Protein AF-A0A2A3M324-F1 (afdb_monomer_lite)

Secondary structure (DSSP, 8-state):
--HHHHHIIIIIIHHHHHHHHHHHHHHHHHHHHH-SS----GGGTS-TTHHHHHHHHHHHHHHHHTTT-GGGTTHHHHHHHHHHHHHHHHHHHHHHHHH-TT----HHHHHHHHHHHHHHHHHHHHHHHHHHHSTT---

Foldseek 3Di:
DDPLVCCCVCVQVVVLVVQLVVVLVVVVVVQVVPDPDDDDDVVVSCQLLSNLQSLLVLLQVLLVLCPPPVVLPCLNVVSNVLSVVSVVLVVVVVVVCVVPVPDHDDPVSSVVSVVSSVSSSVSSSVSVCCQCPPVPDDD

Sequence (139 aa):
MDASFKWLIWEGVLPLVGTALLYWALLGCFRIAQSASFTFKWGEAIDSLGWLYGAAVLAIQAGVKGWGNETMGPIPWFCWLIALACSLLLIAAMCSKAADPTWQPGWPMKLVATLFTGLVLFAGFETQNVICCSPGGSS

pLDDT: mean 70.06, std 13.45, range [38.88, 88.88]

Organism: Pseudomonas plecoglossicida (NCBI:txid70775)

Radius of gyration: 17.5 Å; chains: 1; bounding box: 46×27×53 Å

Structure (mmCIF, N/CA/C/O backbone):
data_AF-A0A2A3M324-F1
#
_entry.id   AF-A0A2A3M324-F1
#
loop_
_atom_site.group_PDB
_atom_site.id
_atom_site.type_symbol
_atom_site.label_atom_id
_atom_site.label_alt_id
_atom_site.label_comp_id
_atom_site.label_asym_id
_atom_site.label_entity_id
_atom_site.label_seq_id
_atom_site.pdbx_PDB_ins_code
_atom_site.Cartn_x
_atom_site.Cartn_y
_atom_site.Cartn_z
_atom_site.occupancy
_atom_site.B_iso_or_equiv
_atom_site.auth_seq_id
_atom_site.auth_comp_id
_atom_site.auth_asym_id
_atom_site.auth_atom_id
_atom_site.pdbx_PDB_model_num
ATOM 1 N N . MET A 1 1 ? 23.603 -2.188 -0.681 1.00 50.59 1 MET A N 1
ATOM 2 C CA . MET A 1 1 ? 22.164 -2.515 -0.597 1.00 50.59 1 MET A CA 1
ATOM 3 C C . MET A 1 1 ? 21.573 -2.102 -1.927 1.00 50.59 1 MET A C 1
ATOM 5 O O . MET A 1 1 ? 21.866 -0.985 -2.336 1.00 50.59 1 MET A O 1
ATOM 9 N N . ASP A 1 2 ? 20.867 -2.996 -2.615 1.00 64.88 2 ASP A N 1
ATOM 10 C CA . ASP A 1 2 ? 20.296 -2.704 -3.935 1.00 64.88 2 ASP A CA 1
ATOM 11 C C . ASP A 1 2 ? 19.363 -1.480 -3.863 1.00 64.88 2 ASP A C 1
ATOM 13 O O . ASP A 1 2 ? 18.695 -1.285 -2.840 1.00 64.88 2 ASP A O 1
ATOM 17 N N . ALA A 1 3 ? 19.338 -0.633 -4.894 1.00 59.88 3 ALA A N 1
ATOM 18 C CA . ALA A 1 3 ? 18.606 0.639 -4.866 1.00 59.88 3 ALA A CA 1
ATOM 19 C C . ALA A 1 3 ? 17.104 0.410 -4.624 1.00 59.88 3 ALA A C 1
ATOM 21 O O . ALA A 1 3 ? 16.492 1.079 -3.787 1.00 59.88 3 ALA A O 1
ATOM 22 N N . SER A 1 4 ? 16.557 -0.638 -5.242 1.00 54.81 4 SER A N 1
ATOM 23 C CA . SER A 1 4 ? 15.179 -1.099 -5.056 1.00 54.81 4 SER A CA 1
ATOM 24 C C . SER A 1 4 ? 14.902 -1.575 -3.626 1.00 54.81 4 SER A C 1
ATOM 26 O O . SER A 1 4 ? 13.832 -1.314 -3.082 1.00 54.81 4 SER A O 1
ATOM 28 N N . PHE A 1 5 ? 15.875 -2.215 -2.968 1.00 55.47 5 PHE A N 1
ATOM 29 C CA . PHE A 1 5 ? 15.751 -2.643 -1.569 1.00 55.47 5 PHE A CA 1
ATOM 30 C C . PHE A 1 5 ? 15.810 -1.465 -0.595 1.00 55.47 5 PHE A C 1
ATOM 32 O O . PHE A 1 5 ? 15.055 -1.423 0.376 1.00 55.47 5 PHE A O 1
ATOM 39 N N . LYS A 1 6 ? 16.679 -0.482 -0.862 1.00 63.03 6 LYS A N 1
ATOM 40 C CA . LYS A 1 6 ? 16.742 0.753 -0.073 1.00 63.03 6 LYS A CA 1
ATOM 41 C C . LYS A 1 6 ? 15.427 1.528 -0.188 1.00 63.03 6 LYS A C 1
ATOM 43 O O . LYS A 1 6 ? 14.912 1.971 0.836 1.00 63.03 6 LYS A O 1
ATOM 48 N N . TRP A 1 7 ? 14.869 1.626 -1.396 1.00 66.38 7 TRP A N 1
ATOM 49 C CA . TRP A 1 7 ? 13.560 2.230 -1.637 1.00 66.38 7 TRP A CA 1
ATOM 50 C C . TRP A 1 7 ? 12.449 1.479 -0.897 1.00 66.38 7 TRP A C 1
ATOM 52 O O . TRP A 1 7 ? 11.705 2.086 -0.135 1.00 66.38 7 TRP A O 1
ATOM 62 N N . LEU A 1 8 ? 12.381 0.151 -1.027 1.00 56.03 8 LEU A N 1
ATOM 63 C CA . LEU A 1 8 ? 11.354 -0.664 -0.375 1.00 56.03 8 LEU A CA 1
ATOM 64 C C . LEU A 1 8 ? 11.342 -0.475 1.150 1.00 56.03 8 LEU A C 1
ATOM 66 O O . LEU A 1 8 ? 10.276 -0.334 1.741 1.00 56.03 8 LEU A O 1
ATOM 70 N N . ILE A 1 9 ? 12.512 -0.427 1.791 1.00 62.00 9 ILE A N 1
ATOM 71 C CA . ILE A 1 9 ? 12.623 -0.303 3.252 1.00 62.00 9 ILE A CA 1
ATOM 72 C C . ILE A 1 9 ? 12.357 1.136 3.724 1.00 62.00 9 ILE A C 1
ATOM 74 O O . ILE A 1 9 ? 11.602 1.341 4.674 1.00 62.00 9 ILE A O 1
ATOM 78 N N . TRP A 1 10 ? 12.954 2.137 3.073 1.00 57.47 10 TRP A N 1
ATOM 79 C CA . TRP A 1 10 ? 12.946 3.522 3.566 1.00 57.47 10 TRP A CA 1
ATOM 80 C C . TRP A 1 10 ? 11.868 4.411 2.952 1.00 57.47 10 TRP A C 1
ATOM 82 O O . TRP A 1 10 ? 11.368 5.304 3.625 1.00 57.47 10 TRP A O 1
ATOM 92 N N . GLU A 1 11 ? 11.500 4.179 1.698 1.00 58.09 11 GLU A N 1
ATOM 93 C CA . GLU A 1 11 ? 10.471 4.949 0.990 1.00 58.09 11 GLU A CA 1
ATOM 94 C C . GLU A 1 11 ? 9.156 4.175 0.858 1.00 58.09 11 GLU A C 1
ATOM 96 O O . GLU A 1 11 ? 8.116 4.798 0.703 1.00 58.09 11 GLU A O 1
ATOM 101 N N . GLY A 1 12 ? 9.185 2.843 0.966 1.00 58.28 12 GLY A N 1
ATOM 102 C CA . GLY A 1 12 ? 8.015 1.966 1.001 1.00 58.28 12 GLY A CA 1
ATOM 103 C C . GLY A 1 12 ? 7.471 1.755 2.412 1.00 58.28 12 GLY A C 1
ATOM 104 O O . GLY A 1 12 ? 6.425 2.270 2.809 1.00 58.28 12 GLY A O 1
ATOM 105 N N . VAL A 1 13 ? 8.207 0.974 3.196 1.00 60.09 13 VAL A N 1
ATOM 106 C CA . VAL A 1 13 ? 7.785 0.500 4.520 1.00 60.09 13 VAL A CA 1
ATOM 107 C C . VAL A 1 13 ? 7.767 1.623 5.562 1.00 60.09 13 VAL A C 1
ATOM 109 O O . VAL A 1 13 ? 6.870 1.662 6.403 1.00 60.09 13 VAL A O 1
ATOM 112 N N . LEU A 1 14 ? 8.699 2.578 5.504 1.00 60.12 14 LEU A N 1
ATOM 113 C CA . LEU A 1 14 ? 8.747 3.680 6.470 1.00 60.12 14 LEU A CA 1
ATOM 114 C C . LEU A 1 14 ? 7.491 4.579 6.447 1.00 60.12 14 LEU A C 1
ATOM 116 O O . LEU A 1 14 ? 6.926 4.806 7.518 1.00 60.12 14 LEU A O 1
ATOM 120 N N . PRO A 1 15 ? 6.987 5.067 5.294 1.00 58.22 15 PRO A N 1
ATOM 121 C CA . PRO A 1 15 ? 5.737 5.826 5.270 1.00 58.22 15 PRO A CA 1
ATOM 122 C C . PRO A 1 15 ? 4.503 4.973 5.574 1.00 58.22 15 PRO A C 1
ATOM 124 O O . PRO A 1 15 ? 3.555 5.509 6.139 1.00 58.22 15 PRO A O 1
ATOM 127 N N . LEU A 1 16 ? 4.503 3.664 5.298 1.00 58.78 16 LEU A N 1
ATOM 128 C CA . LEU A 1 16 ? 3.452 2.745 5.770 1.00 58.78 16 LEU A CA 1
ATOM 129 C C . LEU A 1 16 ? 3.356 2.744 7.306 1.00 58.78 16 LEU A C 1
ATOM 131 O O . LEU A 1 16 ? 2.268 2.865 7.868 1.00 58.78 16 LEU A O 1
ATOM 135 N N . VAL A 1 17 ? 4.499 2.690 7.992 1.00 59.69 17 VAL A N 1
ATOM 136 C CA . VAL A 1 17 ? 4.562 2.752 9.460 1.00 59.69 17 VAL A CA 1
ATOM 137 C C . VAL A 1 17 ? 4.246 4.163 9.972 1.00 59.69 17 VAL A C 1
ATOM 139 O O . VAL A 1 17 ? 3.482 4.326 10.923 1.00 59.69 17 VAL A O 1
ATOM 142 N N . GLY A 1 18 ? 4.778 5.200 9.322 1.00 57.69 18 GLY A N 1
ATOM 143 C CA . GLY A 1 18 ? 4.559 6.598 9.705 1.00 57.69 18 GLY A CA 1
ATOM 144 C C . GLY A 1 18 ? 3.107 7.050 9.551 1.00 57.69 18 GLY A C 1
ATOM 145 O O . GLY A 1 18 ? 2.593 7.795 10.381 1.00 57.69 18 GLY A O 1
ATOM 146 N N . THR A 1 19 ? 2.407 6.564 8.530 1.00 59.56 19 THR A N 1
ATOM 147 C CA . THR A 1 19 ? 0.995 6.903 8.307 1.00 59.56 19 THR A CA 1
ATOM 148 C C . THR A 1 19 ? 0.062 6.156 9.249 1.00 59.56 19 THR A C 1
ATOM 150 O O . THR A 1 19 ? -0.895 6.757 9.734 1.00 59.56 19 THR A O 1
ATOM 153 N N . ALA A 1 20 ? 0.385 4.912 9.613 1.00 57.66 20 ALA A N 1
ATOM 154 C CA . ALA A 1 20 ? -0.294 4.216 10.704 1.00 57.66 20 ALA A CA 1
ATOM 155 C C . ALA A 1 20 ? -0.152 4.979 12.039 1.00 57.66 20 ALA A C 1
ATOM 157 O O . ALA A 1 20 ? -1.135 5.142 12.761 1.00 57.66 20 ALA A O 1
ATOM 158 N N . LEU A 1 21 ? 1.036 5.527 12.328 1.00 59.50 21 LEU A N 1
ATOM 159 C CA . LEU A 1 21 ? 1.286 6.360 13.513 1.00 59.50 21 LEU A CA 1
ATOM 160 C C . LEU A 1 21 ? 0.566 7.719 13.467 1.00 59.50 21 LEU A C 1
ATOM 162 O O . LEU A 1 21 ? 0.072 8.185 14.492 1.00 59.50 21 LEU A O 1
ATOM 166 N N . LEU A 1 22 ? 0.473 8.362 12.300 1.00 62.78 22 LEU A N 1
ATOM 167 C CA . LEU A 1 22 ? -0.263 9.625 12.142 1.00 62.78 22 LEU A CA 1
ATOM 168 C C . LEU A 1 22 ? -1.771 9.427 12.284 1.00 62.78 22 LEU A C 1
ATOM 170 O O . LEU A 1 22 ? -2.435 10.211 12.959 1.00 62.78 22 LEU A O 1
ATOM 174 N N . TYR A 1 23 ? -2.304 8.362 11.686 1.00 62.09 23 TYR A N 1
ATOM 175 C CA . TYR A 1 23 ? -3.703 7.990 11.850 1.00 62.09 23 TYR A CA 1
ATOM 176 C C . TYR A 1 23 ? -4.022 7.687 13.321 1.00 62.09 23 TYR A C 1
ATOM 178 O O . TYR A 1 23 ? -5.034 8.151 13.846 1.00 62.09 23 TYR A O 1
ATOM 186 N N . TRP A 1 24 ? -3.105 7.004 14.015 1.00 62.66 24 TRP A N 1
ATOM 187 C CA . TRP A 1 24 ? -3.163 6.782 15.458 1.00 62.66 24 TRP A CA 1
ATOM 188 C C . TRP A 1 24 ? -3.175 8.089 16.264 1.00 62.66 24 TRP A C 1
ATOM 190 O O . TRP A 1 24 ? -4.034 8.266 17.129 1.00 62.66 24 TRP A O 1
ATOM 200 N N . ALA A 1 25 ? -2.280 9.031 15.953 1.00 61.84 25 ALA A N 1
ATOM 201 C CA . ALA A 1 25 ? -2.203 10.318 16.640 1.00 61.84 25 ALA A CA 1
ATOM 202 C C . ALA A 1 25 ? -3.484 11.150 16.452 1.00 61.84 25 ALA A C 1
ATOM 204 O O . ALA A 1 25 ? -4.022 11.685 17.421 1.00 61.84 25 ALA A O 1
ATOM 205 N N . LEU A 1 26 ? -4.023 11.200 15.230 1.00 63.97 26 LEU A N 1
ATOM 206 C CA . LEU A 1 26 ? -5.273 11.905 14.929 1.00 63.97 26 LEU A CA 1
ATOM 207 C C . LEU A 1 26 ? -6.474 11.284 15.651 1.00 63.97 26 LEU A C 1
ATOM 209 O O . LEU A 1 26 ? -7.250 12.008 16.277 1.00 63.97 26 LEU A O 1
ATOM 213 N N . LEU A 1 27 ? -6.616 9.955 15.618 1.00 62.91 27 LEU A N 1
ATOM 214 C CA . LEU A 1 27 ? -7.705 9.258 16.309 1.00 62.91 27 LEU A CA 1
ATOM 215 C C . LEU A 1 27 ? -7.619 9.452 17.834 1.00 62.91 27 LEU A C 1
ATOM 217 O O . LEU A 1 27 ? -8.642 9.651 18.491 1.00 62.91 27 LEU A O 1
ATOM 221 N N . GLY A 1 28 ? -6.400 9.446 18.387 1.00 60.16 28 GLY A N 1
ATOM 222 C CA . GLY A 1 28 ? -6.129 9.752 19.791 1.00 60.16 28 GLY A CA 1
ATOM 223 C C . GLY A 1 28 ? -6.554 11.171 20.172 1.00 60.16 28 GLY A C 1
ATOM 224 O O . GLY A 1 28 ? -7.298 11.344 21.136 1.00 60.16 28 GLY A O 1
ATOM 225 N N . CYS A 1 29 ? -6.169 12.180 19.384 1.00 64.31 29 CYS A N 1
ATOM 226 C CA . CYS A 1 29 ? -6.580 13.570 19.605 1.00 64.31 29 CYS A CA 1
ATOM 227 C C . CYS A 1 29 ? -8.107 13.742 19.581 1.00 64.31 29 CYS A C 1
ATOM 229 O O . CYS A 1 29 ? -8.657 14.402 20.462 1.00 64.31 29 CYS A O 1
ATOM 231 N N . PHE A 1 30 ? -8.807 13.111 18.632 1.00 63.38 30 PHE A N 1
ATOM 232 C CA . PHE A 1 30 ? -10.273 13.171 18.564 1.00 63.38 30 PHE A CA 1
ATOM 233 C C . PHE A 1 30 ? -10.955 12.489 19.760 1.00 63.38 30 PHE A C 1
ATOM 235 O O . PHE A 1 30 ? -11.930 13.020 20.291 1.00 63.38 30 PHE A O 1
ATOM 242 N N . ARG A 1 31 ? -10.433 11.347 20.231 1.00 59.59 31 ARG A N 1
ATOM 243 C CA . ARG A 1 31 ? -10.962 10.628 21.408 1.00 59.59 31 ARG A CA 1
ATOM 244 C C . ARG A 1 31 ? -10.732 11.393 22.716 1.00 59.59 31 ARG A C 1
ATOM 246 O O . ARG A 1 31 ? -11.613 11.393 23.575 1.00 59.59 31 ARG A O 1
ATOM 253 N N . ILE A 1 32 ? -9.585 12.059 22.860 1.00 61.06 32 ILE A N 1
ATOM 254 C CA . ILE A 1 32 ? -9.285 12.922 24.015 1.00 61.06 32 ILE A CA 1
ATOM 255 C C . ILE A 1 32 ? -10.192 14.159 24.009 1.00 61.06 32 ILE A C 1
ATOM 257 O O . ILE A 1 32 ? -10.703 14.544 25.055 1.00 61.06 32 ILE A O 1
ATOM 261 N N . ALA A 1 33 ? -10.454 14.746 22.839 1.00 59.69 33 ALA A N 1
ATOM 262 C CA . ALA A 1 33 ? -11.340 15.902 22.717 1.00 59.69 33 ALA A CA 1
ATOM 263 C C . ALA A 1 33 ? -12.821 15.588 23.019 1.00 59.69 33 ALA A C 1
ATOM 265 O O . ALA A 1 33 ? -13.573 16.500 23.353 1.00 59.69 33 ALA A O 1
ATOM 266 N N . GLN A 1 34 ? -13.251 14.323 22.908 1.00 56.88 34 GLN A N 1
ATOM 267 C CA . GLN A 1 34 ? -14.656 13.916 23.058 1.00 56.88 34 GLN A CA 1
ATOM 268 C C . GLN A 1 34 ? -15.020 13.225 24.387 1.00 56.88 34 GLN A C 1
ATOM 270 O O . GLN A 1 34 ? -16.203 12.958 24.594 1.00 56.88 34 GLN A O 1
ATOM 275 N N . SER A 1 35 ? -14.086 12.923 25.303 1.00 46.91 35 SER A N 1
ATOM 276 C CA . SER A 1 35 ? -14.440 12.201 26.546 1.00 46.91 35 SER A CA 1
ATOM 277 C C . SER A 1 35 ? -13.718 12.693 27.806 1.00 46.91 35 SER A C 1
ATOM 279 O O . SER A 1 35 ? -12.541 13.037 27.767 1.00 46.91 35 SER A O 1
ATOM 281 N N . ALA A 1 36 ? -14.422 12.667 28.945 1.00 52.34 36 ALA A N 1
ATOM 282 C CA . ALA A 1 36 ? -13.881 12.989 30.273 1.00 52.34 36 ALA A CA 1
ATOM 283 C C . ALA A 1 36 ? -13.068 11.837 30.906 1.00 52.34 36 ALA A C 1
ATOM 285 O O . ALA A 1 36 ? -12.407 12.031 31.924 1.00 52.34 36 ALA A O 1
ATOM 286 N N . SER A 1 37 ? -13.103 10.637 30.316 1.00 51.34 37 SER A N 1
ATOM 287 C CA . SER A 1 37 ? -12.333 9.475 30.760 1.00 51.34 37 SER A CA 1
ATOM 288 C C . SER A 1 37 ? -11.884 8.635 29.561 1.00 51.34 37 SER A C 1
ATOM 290 O O . SER A 1 37 ? -12.661 7.943 28.908 1.00 51.34 37 SER A O 1
ATOM 292 N N . PHE A 1 38 ? -10.586 8.690 29.270 1.00 49.88 38 PHE A N 1
ATOM 293 C CA . PHE A 1 38 ? -9.967 7.919 28.200 1.00 49.88 38 PHE A CA 1
ATOM 294 C C . PHE A 1 38 ? -9.364 6.629 28.765 1.00 49.88 38 PHE A C 1
ATOM 296 O O . PHE A 1 38 ? -8.412 6.668 29.542 1.00 49.88 38 PHE A O 1
ATOM 303 N N . THR A 1 39 ? -9.902 5.471 28.379 1.00 47.72 39 THR A N 1
ATOM 304 C CA . THR A 1 39 ? -9.260 4.172 28.635 1.00 47.72 39 THR A CA 1
ATOM 305 C C . THR A 1 39 ? -8.570 3.706 27.360 1.00 47.72 39 THR A C 1
ATOM 307 O O . THR A 1 39 ? -9.219 3.261 26.416 1.00 47.72 39 THR A O 1
ATOM 310 N N . PHE A 1 40 ? -7.243 3.828 27.330 1.00 43.03 40 PHE A N 1
ATOM 311 C CA . PHE A 1 40 ? -6.423 3.435 26.189 1.00 43.03 40 PHE A CA 1
ATOM 312 C C . PHE A 1 40 ? -6.389 1.909 26.039 1.00 43.03 40 PHE A C 1
ATOM 314 O O . PHE A 1 40 ? -5.861 1.204 26.900 1.00 43.03 40 PHE A O 1
ATOM 321 N N . LYS A 1 41 ? -6.935 1.384 24.936 1.00 54.44 41 LYS A N 1
ATOM 322 C CA . LYS A 1 41 ? -6.817 -0.032 24.569 1.00 54.44 41 LYS A CA 1
ATOM 323 C C . LYS A 1 41 ? -5.810 -0.175 23.431 1.00 54.44 41 LYS A C 1
ATOM 325 O O . LYS A 1 41 ? -6.106 0.166 22.293 1.00 54.44 41 LYS A O 1
ATOM 330 N N . TRP A 1 42 ? -4.643 -0.748 23.727 1.00 41.69 42 TRP A N 1
ATOM 331 C CA . TRP A 1 42 ? -3.572 -1.014 22.752 1.00 41.69 42 TRP A CA 1
ATOM 332 C C . TRP A 1 42 ? -4.031 -1.804 21.512 1.00 41.69 42 TRP A C 1
ATOM 334 O O . TRP A 1 42 ? -3.464 -1.639 20.437 1.00 41.69 42 TRP A O 1
ATOM 344 N N . GLY A 1 43 ? -5.091 -2.614 21.626 1.00 47.25 43 GLY A N 1
ATOM 345 C CA . GLY A 1 43 ? -5.687 -3.332 20.492 1.00 47.25 43 GLY A CA 1
ATOM 346 C C . GLY A 1 43 ? -6.351 -2.435 19.436 1.00 47.25 43 GLY A C 1
ATOM 347 O O . GLY A 1 43 ? -6.495 -2.864 18.299 1.00 47.25 43 GLY A O 1
ATOM 348 N N . GLU A 1 44 ? -6.712 -1.192 19.776 1.00 46.12 44 GLU A N 1
ATOM 349 C CA . GLU A 1 44 ? -7.213 -0.192 18.817 1.00 46.12 44 GLU A CA 1
ATOM 350 C C . GLU A 1 44 ? -6.075 0.573 18.117 1.00 46.12 44 GLU A C 1
ATOM 352 O O . GLU A 1 44 ? -6.319 1.275 17.138 1.00 46.12 44 GLU A O 1
ATOM 357 N N . ALA A 1 45 ? -4.832 0.453 18.609 1.00 38.88 45 ALA A N 1
ATOM 358 C CA . ALA A 1 45 ? -3.688 1.216 18.112 1.00 38.88 45 ALA A CA 1
ATOM 359 C C . ALA A 1 45 ? -3.070 0.636 16.830 1.00 38.88 45 ALA A C 1
ATOM 361 O O . ALA A 1 45 ? -2.446 1.362 16.061 1.00 38.88 45 ALA A O 1
ATOM 362 N N . ILE A 1 46 ? -3.262 -0.662 16.585 1.00 46.00 46 ILE A N 1
ATOM 363 C CA . ILE A 1 46 ? -2.822 -1.337 15.362 1.00 46.00 46 ILE A CA 1
ATOM 364 C C . ILE A 1 46 ? -4.050 -1.481 14.468 1.00 46.00 46 ILE A C 1
ATOM 366 O O . ILE A 1 46 ? -4.679 -2.538 14.405 1.00 46.00 46 ILE A O 1
ATOM 370 N N . ASP A 1 47 ? -4.428 -0.392 13.800 1.00 56.22 47 ASP A N 1
ATOM 371 C CA . ASP A 1 47 ? -5.457 -0.485 12.774 1.00 56.22 47 ASP A CA 1
ATOM 372 C C . ASP A 1 47 ? -4.864 -1.239 11.579 1.00 56.22 47 ASP A C 1
ATOM 374 O O . ASP A 1 47 ? -4.004 -0.733 10.853 1.00 56.22 47 ASP A O 1
ATOM 378 N N . SER A 1 48 ? -5.320 -2.477 11.381 1.00 57.34 48 SER A N 1
ATOM 379 C CA . SER A 1 48 ? -4.938 -3.316 10.239 1.00 57.34 48 SER A CA 1
ATOM 380 C C . SER A 1 48 ? -5.182 -2.629 8.891 1.00 57.34 48 SER A C 1
ATOM 382 O O . SER A 1 48 ? -4.605 -3.034 7.888 1.00 57.34 48 SER A O 1
ATOM 384 N N . LEU A 1 49 ? -6.023 -1.588 8.860 1.00 63.19 49 LEU A N 1
ATOM 385 C CA . LEU A 1 49 ? -6.337 -0.822 7.661 1.00 63.19 49 LEU A CA 1
ATOM 386 C C . LEU A 1 49 ? -5.421 0.387 7.445 1.00 63.19 49 LEU A C 1
ATOM 388 O O . LEU A 1 49 ? -5.387 0.901 6.332 1.00 63.19 49 LEU A O 1
ATOM 392 N N . GLY A 1 50 ? -4.624 0.813 8.434 1.00 64.19 50 GLY A N 1
ATOM 393 C CA . GLY A 1 50 ? -3.657 1.912 8.256 1.00 64.19 50 GLY A CA 1
ATOM 394 C C . GLY A 1 50 ? -2.640 1.638 7.137 1.00 64.19 50 GLY A C 1
ATOM 395 O O . GLY A 1 50 ? -2.155 2.551 6.475 1.00 64.19 50 GLY A O 1
ATOM 396 N N . TRP A 1 51 ? -2.410 0.358 6.851 1.00 71.25 51 TRP A N 1
ATOM 397 C CA . TRP A 1 51 ? -1.536 -0.133 5.793 1.00 71.25 51 TRP A CA 1
ATOM 398 C C . TRP A 1 51 ? -2.092 0.179 4.399 1.00 71.25 51 TRP A C 1
ATOM 400 O O . TRP A 1 51 ? -1.326 0.463 3.485 1.00 71.25 51 TRP A O 1
ATOM 410 N N . LEU A 1 52 ? -3.420 0.220 4.236 1.00 74.25 52 LEU A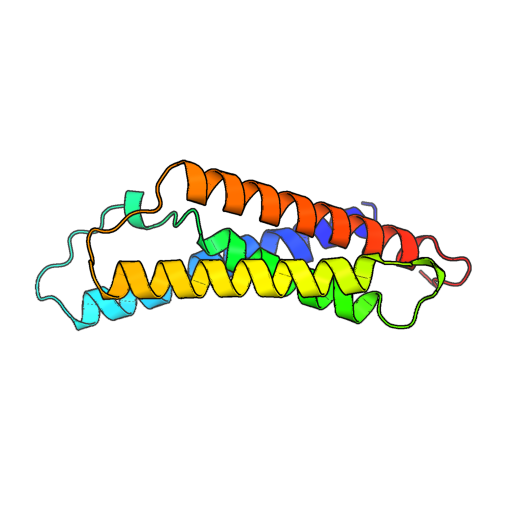 N 1
ATOM 411 C CA . LEU A 1 52 ? -4.050 0.598 2.968 1.00 74.25 52 LEU A CA 1
ATOM 412 C C . LEU A 1 52 ? -3.733 2.041 2.580 1.00 74.25 52 LEU A C 1
ATOM 414 O O . LEU A 1 52 ? -3.661 2.345 1.393 1.00 74.25 52 LEU A O 1
ATOM 418 N N . TYR A 1 53 ? -3.539 2.929 3.560 1.00 74.38 53 TYR A N 1
ATOM 419 C CA . TYR A 1 53 ? -3.219 4.324 3.275 1.00 74.38 53 TYR A CA 1
ATOM 420 C C . TYR A 1 53 ? -1.815 4.435 2.690 1.00 74.38 53 TYR A C 1
ATOM 422 O O . TYR A 1 53 ? -1.637 4.999 1.611 1.00 74.38 53 TYR A O 1
ATOM 430 N N . GLY A 1 54 ? -0.825 3.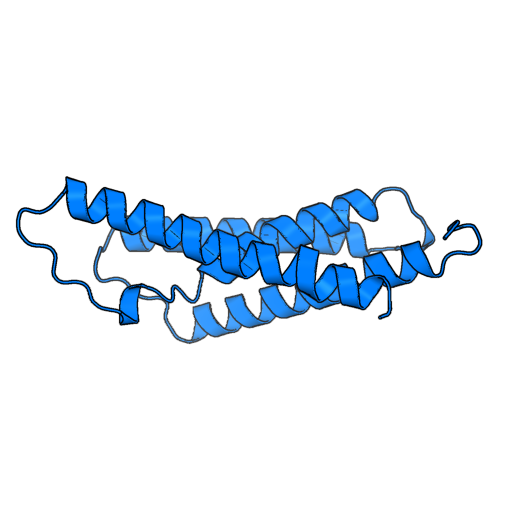828 3.352 1.00 72.94 54 GLY A N 1
ATOM 431 C CA . GLY A 1 54 ? 0.530 3.769 2.808 1.00 72.94 54 GLY A CA 1
ATOM 432 C C . GLY A 1 54 ? 0.575 3.028 1.470 1.00 72.94 54 GLY A C 1
ATOM 433 O O . GLY A 1 54 ? 1.233 3.494 0.546 1.00 72.94 54 GLY A O 1
ATOM 434 N N . ALA A 1 55 ? -0.197 1.948 1.309 1.00 79.44 55 ALA A N 1
ATOM 435 C CA . ALA A 1 55 ? -0.309 1.237 0.039 1.00 79.44 55 ALA A CA 1
ATOM 436 C C . ALA A 1 55 ? -0.888 2.131 -1.076 1.00 79.44 55 ALA A C 1
ATOM 438 O O . ALA A 1 55 ? -0.356 2.154 -2.179 1.00 79.44 55 ALA A O 1
ATOM 439 N N . ALA A 1 56 ? -1.925 2.929 -0.807 1.00 78.75 56 ALA A N 1
ATOM 440 C CA . ALA A 1 56 ? -2.467 3.859 -1.798 1.00 78.75 56 ALA A CA 1
ATOM 441 C C . ALA A 1 56 ? -1.424 4.902 -2.239 1.00 78.75 56 ALA A C 1
ATOM 443 O O . ALA A 1 56 ? -1.257 5.142 -3.433 1.00 78.75 56 ALA A O 1
ATOM 444 N N . VAL A 1 57 ? -0.678 5.480 -1.291 1.00 80.06 57 VAL A N 1
ATOM 445 C CA . VAL A 1 57 ? 0.377 6.461 -1.593 1.00 80.06 57 VAL A CA 1
ATOM 446 C C . VAL A 1 57 ? 1.496 5.833 -2.425 1.00 80.06 57 VAL A C 1
ATOM 448 O O . VAL A 1 57 ? 1.903 6.406 -3.434 1.00 80.06 57 VAL A O 1
ATOM 451 N N . LEU A 1 58 ? 1.970 4.647 -2.041 1.00 79.94 58 LEU A N 1
ATOM 452 C CA . LEU A 1 58 ? 3.030 3.941 -2.765 1.00 79.94 58 LEU A CA 1
ATOM 453 C C . LEU A 1 58 ? 2.609 3.540 -4.170 1.00 79.94 58 LEU A C 1
ATOM 455 O O . LEU A 1 58 ? 3.394 3.675 -5.106 1.00 79.94 58 LEU A O 1
ATOM 459 N N . ALA A 1 59 ? 1.365 3.097 -4.325 1.00 84.00 59 ALA A N 1
ATOM 460 C CA . ALA A 1 59 ? 0.804 2.778 -5.623 1.00 84.00 59 ALA A CA 1
ATOM 461 C C . ALA A 1 59 ? 0.773 4.021 -6.523 1.00 84.00 59 ALA A C 1
ATOM 463 O O . ALA A 1 59 ? 1.261 3.968 -7.646 1.00 84.00 59 ALA A O 1
ATOM 464 N N . ILE A 1 60 ? 0.316 5.173 -6.021 1.00 81.12 60 ILE A N 1
ATOM 465 C CA . ILE A 1 60 ? 0.336 6.431 -6.785 1.00 81.12 60 ILE A CA 1
ATOM 466 C C . ILE A 1 60 ? 1.768 6.819 -7.163 1.00 81.12 60 ILE A C 1
ATOM 468 O O . ILE A 1 60 ? 2.026 7.146 -8.317 1.00 81.12 60 ILE A O 1
ATOM 472 N N . GLN A 1 61 ? 2.722 6.744 -6.231 1.00 79.44 61 GLN A N 1
ATOM 473 C CA . GLN A 1 61 ? 4.124 7.057 -6.524 1.00 79.44 61 GLN A CA 1
ATOM 474 C C . GLN A 1 61 ? 4.709 6.134 -7.597 1.00 79.44 61 GLN A C 1
ATOM 476 O O . GLN A 1 61 ? 5.375 6.610 -8.514 1.00 79.44 61 GLN A O 1
ATOM 481 N N . ALA A 1 62 ? 4.448 4.829 -7.507 1.00 81.56 62 ALA A N 1
ATOM 482 C CA . ALA A 1 62 ? 4.892 3.860 -8.500 1.00 81.56 62 ALA A CA 1
ATOM 483 C C . ALA A 1 62 ? 4.218 4.092 -9.863 1.00 81.56 62 ALA A C 1
ATOM 485 O O . ALA A 1 62 ? 4.876 3.992 -10.897 1.00 81.56 62 ALA A O 1
ATOM 486 N N . GLY A 1 63 ? 2.932 4.452 -9.863 1.00 80.75 63 GLY A N 1
ATOM 487 C CA . GLY A 1 63 ? 2.172 4.790 -11.063 1.00 80.75 63 GLY A CA 1
ATOM 488 C C . GLY A 1 63 ? 2.681 6.054 -11.751 1.00 80.75 63 GLY A C 1
ATOM 489 O O . GLY A 1 63 ? 2.861 6.055 -12.963 1.00 80.75 63 GLY A O 1
ATOM 490 N N . VAL A 1 64 ? 2.980 7.107 -10.987 1.00 83.44 64 VAL A N 1
ATOM 491 C CA . VAL A 1 64 ? 3.554 8.356 -11.510 1.00 83.44 64 VAL A CA 1
ATOM 492 C C . VAL A 1 64 ? 4.968 8.126 -12.039 1.00 83.44 64 VAL A C 1
ATOM 494 O O . VAL A 1 64 ? 5.269 8.549 -13.150 1.00 83.44 64 VAL A O 1
ATOM 497 N N . LYS A 1 65 ? 5.826 7.425 -11.284 1.00 80.56 65 LYS A N 1
ATOM 498 C CA . LYS A 1 65 ? 7.206 7.130 -11.706 1.00 80.56 65 LYS A CA 1
ATOM 499 C C . LYS A 1 65 ? 7.263 6.271 -12.969 1.00 80.56 65 LYS A C 1
ATOM 501 O O . LYS A 1 65 ? 8.194 6.422 -13.751 1.00 80.56 65 LYS A O 1
ATOM 506 N N . GLY A 1 66 ? 6.296 5.373 -13.158 1.00 79.00 66 GLY A N 1
ATOM 507 C CA . GLY A 1 66 ? 6.230 4.536 -14.352 1.00 79.00 66 GLY A CA 1
ATOM 508 C C . GLY A 1 66 ? 5.466 5.137 -15.530 1.00 79.00 66 GLY A C 1
ATOM 509 O O . GLY A 1 66 ? 5.403 4.521 -16.593 1.00 79.00 66 GLY A O 1
ATOM 510 N N . TRP A 1 67 ? 4.864 6.317 -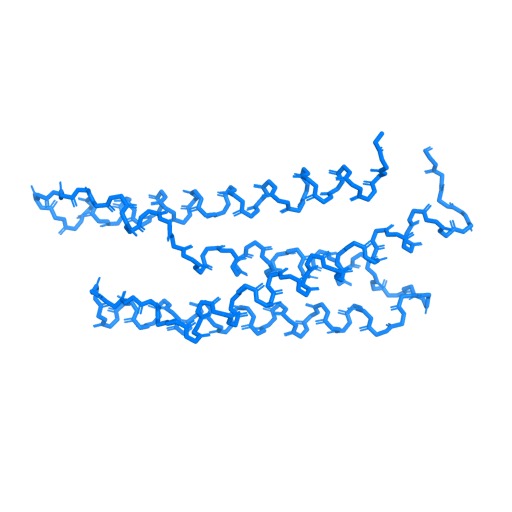15.369 1.00 81.88 67 TRP A N 1
ATOM 511 C CA . TRP A 1 67 ? 4.042 6.916 -16.412 1.00 81.88 67 TRP A CA 1
ATOM 512 C C . TRP A 1 67 ? 4.887 7.368 -17.606 1.00 81.88 67 TRP A C 1
ATOM 514 O O . TRP A 1 67 ? 5.877 8.077 -17.448 1.00 81.88 67 TRP A O 1
ATOM 524 N N . GLY A 1 68 ? 4.473 6.984 -18.815 1.00 77.94 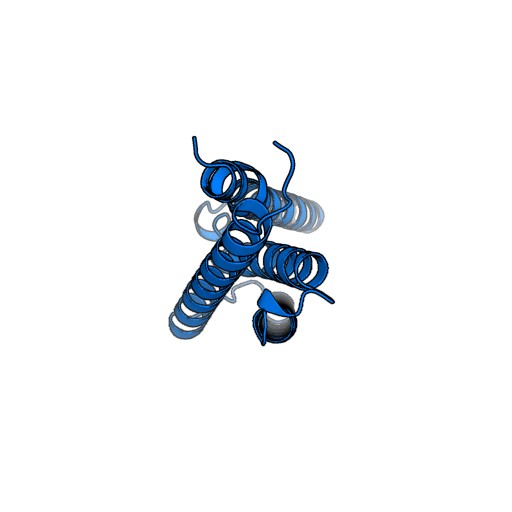68 GLY A N 1
ATOM 525 C CA . GLY A 1 68 ? 5.164 7.357 -20.054 1.00 77.94 68 GLY A CA 1
ATOM 526 C C . GLY A 1 68 ? 6.417 6.535 -20.373 1.00 77.94 68 GLY A C 1
ATOM 527 O O . GLY A 1 68 ? 7.054 6.805 -21.386 1.00 77.94 68 GLY A O 1
ATOM 528 N N . ASN A 1 69 ? 6.760 5.528 -19.563 1.00 79.19 69 ASN A N 1
ATOM 529 C CA . ASN A 1 69 ? 7.828 4.586 -19.883 1.00 79.19 69 ASN A CA 1
ATOM 530 C C . ASN A 1 69 ? 7.251 3.322 -20.542 1.00 79.19 69 ASN A C 1
ATOM 532 O O . ASN A 1 69 ? 6.523 2.557 -19.909 1.00 79.19 69 ASN A O 1
ATOM 536 N N . GLU A 1 70 ? 7.586 3.087 -21.812 1.00 78.50 70 GLU A N 1
ATOM 537 C CA . GLU A 1 70 ? 7.054 1.957 -22.588 1.00 78.50 70 GLU A CA 1
ATOM 538 C C . GLU A 1 70 ? 7.461 0.591 -22.012 1.00 78.50 70 GLU A C 1
ATOM 540 O O . GLU A 1 70 ? 6.704 -0.374 -22.124 1.00 78.50 70 GLU A O 1
ATOM 545 N N . THR A 1 71 ? 8.606 0.503 -21.323 1.00 80.88 71 THR A N 1
ATOM 546 C CA . THR A 1 71 ? 9.085 -0.756 -20.724 1.00 80.88 71 THR A CA 1
ATOM 547 C C . THR A 1 71 ? 8.302 -1.177 -19.482 1.00 80.88 71 THR A C 1
ATOM 549 O O . THR A 1 71 ? 8.368 -2.337 -19.082 1.00 80.88 71 THR A O 1
ATOM 552 N N . MET A 1 72 ? 7.519 -0.272 -18.890 1.00 76.75 72 MET A N 1
ATOM 553 C CA . MET A 1 72 ? 6.669 -0.565 -17.732 1.00 76.75 72 MET A CA 1
ATOM 554 C C . MET A 1 72 ? 5.316 -1.178 -18.085 1.00 76.75 72 MET A C 1
ATOM 556 O O . MET A 1 72 ? 4.626 -1.682 -17.193 1.00 76.75 72 MET A O 1
ATOM 560 N N . GLY A 1 73 ? 4.926 -1.152 -19.362 1.00 82.19 73 GLY A N 1
ATOM 561 C CA . GLY A 1 73 ? 3.685 -1.757 -19.835 1.00 82.19 73 GLY A CA 1
ATOM 562 C C . GLY A 1 73 ? 2.464 -1.366 -18.977 1.00 82.19 73 GLY A C 1
ATOM 563 O O . GLY A 1 73 ? 2.202 -0.178 -18.788 1.00 82.19 73 GLY A O 1
ATOM 564 N N . PRO A 1 74 ? 1.689 -2.333 -18.446 1.00 87.12 74 PRO A N 1
ATOM 565 C CA . PRO A 1 74 ? 0.446 -2.057 -17.721 1.00 87.12 74 PRO A CA 1
ATOM 566 C C . PRO A 1 74 ? 0.631 -1.705 -16.234 1.00 87.12 74 PRO A C 1
ATOM 568 O O . PRO A 1 74 ? -0.356 -1.391 -15.564 1.00 87.12 74 PRO A O 1
ATOM 571 N N . ILE A 1 75 ? 1.856 -1.759 -15.694 1.00 85.75 75 ILE A N 1
ATOM 572 C CA . ILE A 1 75 ? 2.125 -1.556 -14.258 1.00 85.75 75 ILE A CA 1
ATOM 573 C C . ILE A 1 75 ? 1.589 -0.204 -13.748 1.00 85.75 75 ILE A C 1
ATOM 575 O O . ILE A 1 75 ? 0.923 -0.196 -12.710 1.00 85.75 75 ILE A O 1
ATOM 579 N N . PRO A 1 76 ? 1.769 0.933 -14.454 1.00 85.12 76 PRO A N 1
ATOM 580 C CA . PRO A 1 76 ? 1.273 2.221 -13.977 1.00 85.12 76 PRO A CA 1
ATOM 581 C C . PRO A 1 76 ? -0.252 2.258 -13.846 1.00 85.12 76 PRO A C 1
ATOM 583 O O . PRO A 1 76 ? -0.776 2.749 -12.849 1.00 85.12 76 PRO A O 1
ATOM 586 N N . TRP A 1 77 ? -0.973 1.686 -14.813 1.00 86.62 77 TRP A N 1
ATOM 587 C CA . TRP A 1 77 ? -2.434 1.586 -14.771 1.00 86.62 77 TRP A CA 1
ATOM 588 C C . TRP A 1 77 ? -2.916 0.697 -13.626 1.00 86.62 77 TRP A C 1
ATOM 590 O O . TRP A 1 77 ? -3.859 1.059 -12.922 1.00 86.62 77 TRP A O 1
ATOM 600 N N . PHE A 1 78 ? -2.242 -0.430 -13.398 1.00 88.62 78 PHE A N 1
ATOM 601 C CA . PHE A 1 78 ? -2.525 -1.299 -12.260 1.00 88.62 78 PHE A CA 1
ATOM 602 C C . PHE A 1 78 ? -2.325 -0.570 -10.922 1.00 88.62 78 PHE A C 1
ATOM 604 O O . PHE A 1 78 ? -3.192 -0.629 -10.050 1.00 88.62 78 PHE A O 1
ATOM 611 N N . CYS A 1 79 ? -1.233 0.185 -10.789 1.00 86.88 79 CYS A N 1
ATOM 612 C CA . CYS A 1 79 ? -0.943 1.031 -9.633 1.00 86.88 79 CYS A CA 1
ATOM 613 C C . CYS A 1 79 ? -2.042 2.079 -9.370 1.00 86.88 79 CYS A C 1
ATOM 615 O O . CYS A 1 79 ? -2.460 2.271 -8.229 1.00 86.88 79 CYS A O 1
ATOM 617 N N . TRP A 1 80 ? -2.579 2.720 -10.408 1.00 85.75 80 TRP A N 1
ATOM 618 C CA . TRP A 1 80 ? -3.706 3.646 -10.252 1.00 85.75 80 TRP A CA 1
ATOM 619 C C . TRP A 1 80 ? -4.999 2.945 -9.816 1.00 85.75 80 TRP A C 1
ATOM 621 O O . TRP A 1 80 ? -5.697 3.435 -8.926 1.00 85.75 80 TRP A O 1
ATOM 631 N N . LEU A 1 81 ? -5.306 1.781 -10.395 1.00 88.88 81 LEU A N 1
ATOM 632 C CA . LEU A 1 81 ? -6.498 1.005 -10.038 1.00 88.88 81 LEU A CA 1
ATOM 633 C C . LEU A 1 81 ? -6.445 0.504 -8.592 1.00 88.88 81 LEU A C 1
ATOM 635 O O . LEU A 1 81 ? -7.441 0.596 -7.871 1.00 88.88 81 LEU A O 1
ATOM 639 N N . ILE A 1 82 ? -5.290 0.008 -8.143 1.00 88.50 82 ILE A N 1
ATOM 640 C CA . ILE A 1 82 ? -5.142 -0.483 -6.772 1.00 88.50 82 ILE A CA 1
ATOM 641 C C . ILE A 1 82 ? -5.127 0.665 -5.757 1.00 88.50 82 ILE A C 1
ATOM 643 O O . ILE A 1 82 ? -5.710 0.522 -4.685 1.00 88.50 82 ILE A O 1
ATOM 647 N N . ALA A 1 83 ? -4.564 1.830 -6.106 1.00 84.12 83 ALA A N 1
ATOM 648 C CA . ALA A 1 83 ? -4.663 3.032 -5.278 1.00 84.12 83 ALA A CA 1
ATOM 649 C C . ALA A 1 83 ? -6.126 3.430 -5.050 1.00 84.12 83 ALA A C 1
ATOM 651 O O . ALA A 1 83 ? -6.538 3.639 -3.909 1.00 84.12 83 ALA A O 1
ATOM 652 N N . LEU A 1 84 ? -6.927 3.454 -6.122 1.00 87.31 84 LEU A N 1
ATOM 653 C CA . LEU A 1 84 ? -8.355 3.747 -6.043 1.00 87.31 84 LEU A CA 1
ATOM 654 C C . LEU A 1 84 ? -9.091 2.728 -5.160 1.00 87.31 84 LEU A C 1
ATOM 656 O O . LEU A 1 84 ? -9.879 3.113 -4.297 1.00 87.31 84 LEU A O 1
ATOM 660 N N . ALA A 1 85 ? -8.806 1.435 -5.329 1.00 86.81 85 ALA A N 1
ATOM 661 C CA . ALA A 1 85 ? -9.419 0.376 -4.532 1.00 86.81 85 ALA A CA 1
ATOM 662 C C . ALA A 1 85 ? -9.061 0.487 -3.035 1.00 86.81 85 ALA A C 1
ATOM 664 O O . ALA A 1 85 ? -9.941 0.361 -2.180 1.00 86.81 85 ALA A O 1
ATOM 665 N N . CYS A 1 86 ? -7.799 0.792 -2.709 1.00 84.38 86 CYS A N 1
ATOM 666 C CA . CYS A 1 86 ? -7.346 1.062 -1.342 1.00 84.38 86 CYS A CA 1
ATOM 667 C C . CYS A 1 86 ? -8.059 2.280 -0.735 1.00 84.38 86 CYS A C 1
ATOM 669 O O . CYS A 1 86 ? -8.523 2.212 0.405 1.00 84.38 86 CYS A O 1
ATOM 671 N N . SER A 1 87 ? -8.200 3.374 -1.490 1.00 78.62 87 SER A N 1
ATOM 672 C CA . SER A 1 87 ? -8.917 4.574 -1.042 1.00 78.62 87 SER A CA 1
ATOM 673 C C . SER A 1 87 ? -10.399 4.306 -0.782 1.00 78.62 87 SER A C 1
ATOM 675 O O . SER A 1 87 ? -10.921 4.738 0.243 1.00 78.62 87 SER A O 1
ATOM 677 N N . LEU A 1 88 ? -11.079 3.559 -1.658 1.00 82.75 88 LEU A N 1
ATOM 678 C CA . LEU A 1 88 ? -12.489 3.202 -1.468 1.00 82.75 88 LEU A CA 1
ATOM 679 C C . LEU A 1 88 ? -12.695 2.317 -0.231 1.00 82.75 88 LEU A C 1
ATOM 681 O O . LEU A 1 88 ? -13.619 2.561 0.543 1.00 82.75 88 LEU A O 1
ATOM 685 N N . LEU A 1 89 ? -11.812 1.339 0.002 1.00 81.69 89 LEU A N 1
ATOM 686 C CA . LEU A 1 89 ? -11.834 0.508 1.213 1.00 81.69 89 LEU A CA 1
ATOM 687 C C . LEU A 1 89 ? -11.610 1.326 2.488 1.00 81.69 89 LEU A C 1
ATOM 689 O O . LEU A 1 89 ? -12.282 1.086 3.490 1.00 81.69 89 LEU A O 1
ATOM 693 N N . LEU A 1 90 ? -10.697 2.299 2.453 1.00 79.19 90 LEU A N 1
ATOM 694 C CA . LEU A 1 90 ? -10.467 3.217 3.570 1.00 79.19 90 LEU A CA 1
ATOM 695 C C . LEU A 1 90 ? -11.686 4.094 3.848 1.00 79.19 90 LEU A C 1
ATOM 697 O O . LEU A 1 90 ? -12.079 4.229 5.003 1.00 79.19 90 LEU A O 1
ATOM 701 N N . ILE A 1 91 ? -12.305 4.663 2.811 1.00 76.06 91 ILE A N 1
ATOM 702 C CA . ILE A 1 91 ? -13.527 5.464 2.958 1.00 76.06 91 ILE A CA 1
ATOM 703 C C . ILE A 1 91 ? -14.641 4.604 3.559 1.00 76.06 91 ILE A C 1
ATOM 705 O O . ILE A 1 91 ? -15.269 5.018 4.529 1.00 76.06 91 ILE A O 1
ATOM 709 N N . ALA A 1 92 ? -14.839 3.384 3.050 1.00 80.12 92 ALA A N 1
ATOM 710 C CA . ALA A 1 92 ? -15.832 2.458 3.585 1.00 80.12 92 ALA A CA 1
ATOM 711 C C . ALA A 1 92 ? -15.579 2.148 5.070 1.00 80.12 92 ALA A C 1
ATOM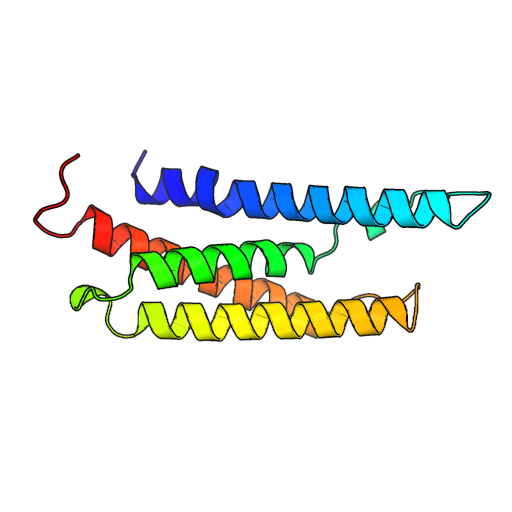 713 O O . ALA A 1 92 ? -16.497 2.247 5.882 1.00 80.12 92 ALA A O 1
ATOM 714 N N . ALA A 1 93 ? -14.328 1.859 5.444 1.00 75.75 93 ALA A N 1
ATOM 715 C CA . ALA A 1 93 ? -13.945 1.614 6.834 1.00 75.75 93 ALA A CA 1
ATOM 716 C C . ALA A 1 93 ? -14.226 2.815 7.745 1.00 75.75 93 ALA A C 1
ATOM 718 O O . ALA A 1 93 ? -14.752 2.661 8.845 1.00 75.75 93 ALA A O 1
ATOM 719 N N . MET A 1 94 ? -13.883 4.015 7.279 1.00 73.06 94 MET A N 1
ATOM 720 C CA . MET A 1 94 ? -14.087 5.264 8.007 1.00 73.06 94 MET A CA 1
ATOM 721 C C . MET A 1 94 ? -15.570 5.557 8.206 1.00 73.06 94 MET A C 1
ATOM 723 O O . MET A 1 94 ? -15.974 5.897 9.314 1.00 73.06 94 MET A O 1
ATOM 727 N N . CYS A 1 95 ? -16.388 5.374 7.168 1.00 70.44 95 CYS A N 1
ATOM 728 C CA . CYS A 1 95 ? -17.837 5.519 7.259 1.00 70.44 95 CYS A CA 1
ATOM 729 C C . CYS A 1 95 ? -18.446 4.508 8.239 1.00 70.44 95 CYS A C 1
ATOM 731 O O . CYS A 1 95 ? -19.267 4.893 9.068 1.00 70.44 95 CYS A O 1
ATOM 733 N N . SER A 1 96 ? -18.018 3.242 8.201 1.00 74.62 96 SER A N 1
ATOM 734 C CA . SER A 1 96 ? -18.486 2.224 9.151 1.00 74.62 96 SER A CA 1
ATOM 735 C C . SER A 1 96 ? -18.087 2.548 10.592 1.00 74.62 96 SER A C 1
ATOM 737 O O . SER A 1 96 ? -18.925 2.460 11.482 1.00 74.62 96 SER A O 1
ATOM 739 N N . LYS A 1 97 ? -16.849 2.999 10.822 1.00 67.31 97 LYS A N 1
ATOM 740 C CA . LYS A 1 97 ? -16.350 3.395 12.149 1.00 67.31 97 LYS A CA 1
ATOM 741 C C . LYS A 1 97 ? -16.987 4.687 12.673 1.00 67.31 97 LYS A C 1
ATOM 743 O O . LYS A 1 97 ? -17.122 4.862 13.879 1.00 67.31 97 LYS A O 1
ATOM 748 N N . ALA A 1 98 ? -17.371 5.598 11.778 1.00 65.31 98 ALA A N 1
ATOM 749 C CA . ALA A 1 98 ? -18.119 6.802 12.129 1.00 65.31 98 ALA A CA 1
ATOM 750 C C . ALA A 1 98 ? -19.575 6.483 12.507 1.00 65.31 98 ALA A C 1
ATOM 752 O O . ALA A 1 98 ? -20.121 7.124 13.401 1.00 65.31 98 ALA A O 1
ATOM 753 N N . ALA A 1 99 ? -20.191 5.497 11.845 1.00 69.25 99 ALA A N 1
ATOM 754 C CA . ALA A 1 99 ? -21.543 5.035 12.156 1.00 69.25 99 ALA A CA 1
ATOM 755 C C . ALA A 1 99 ? -21.599 4.188 13.441 1.00 69.25 99 ALA A C 1
ATOM 757 O O . ALA A 1 99 ? -22.552 4.308 14.207 1.00 69.25 99 ALA A O 1
ATOM 758 N N . ASP A 1 100 ? -20.579 3.363 13.690 1.00 72.62 100 ASP A N 1
ATOM 759 C CA . ASP A 1 100 ? -20.439 2.548 14.897 1.00 72.62 100 ASP A CA 1
ATOM 760 C C . ASP A 1 100 ? -19.001 2.650 15.453 1.00 72.62 100 ASP A C 1
ATOM 762 O O . ASP A 1 100 ? -18.069 2.059 14.896 1.00 72.62 100 ASP A O 1
ATOM 766 N N . PRO A 1 101 ? -18.796 3.353 16.586 1.00 66.75 101 PRO A N 1
ATOM 767 C CA . PRO A 1 101 ? -17.481 3.518 17.211 1.00 66.75 101 PRO A CA 1
ATOM 768 C C . PRO A 1 101 ? -16.839 2.217 17.709 1.00 66.75 101 PRO A C 1
ATOM 770 O O . PRO A 1 101 ? -15.647 2.218 18.033 1.00 66.75 101 PRO A O 1
ATOM 773 N N . THR A 1 102 ? -17.619 1.138 17.829 1.00 74.00 102 THR A N 1
ATOM 774 C CA . THR A 1 102 ? -17.157 -0.195 18.241 1.00 74.00 102 THR A CA 1
ATOM 775 C C . THR A 1 102 ? -16.860 -1.113 17.059 1.00 74.00 102 THR A C 1
ATOM 777 O O . THR A 1 102 ? -16.344 -2.217 17.254 1.00 74.00 102 THR A O 1
ATOM 780 N N . TRP A 1 103 ? -17.125 -0.648 15.836 1.00 77.25 103 TRP A N 1
ATOM 781 C CA . TRP A 1 103 ? -16.877 -1.405 14.623 1.00 77.25 103 TRP A CA 1
ATOM 782 C C . TRP A 1 103 ? -15.395 -1.757 14.473 1.00 77.25 103 TRP A C 1
ATOM 784 O O . TRP A 1 103 ? -14.502 -0.924 14.654 1.00 77.25 103 TRP A O 1
ATOM 794 N N . GLN A 1 104 ? -15.138 -3.006 14.090 1.00 75.00 104 GLN A N 1
ATOM 795 C CA . GLN A 1 104 ? -13.805 -3.500 13.768 1.00 75.00 104 GLN A CA 1
ATOM 796 C C . GLN A 1 104 ? -13.814 -4.212 12.415 1.00 75.00 104 GLN A C 1
ATOM 798 O O . GLN A 1 104 ? -14.790 -4.893 12.083 1.00 75.00 104 GLN A O 1
ATOM 803 N N . PRO A 1 105 ? -12.718 -4.126 11.641 1.00 72.38 105 PRO A N 1
ATOM 804 C CA . PRO A 1 105 ? -12.622 -4.836 10.378 1.00 72.38 105 PRO A CA 1
ATOM 805 C C . PRO A 1 105 ? -12.672 -6.349 10.604 1.00 72.38 105 PRO A C 1
ATOM 807 O O . PRO A 1 105 ? -11.853 -6.923 11.332 1.00 72.38 105 PRO A O 1
ATOM 810 N N . GLY A 1 106 ? -13.625 -7.002 9.942 1.00 80.25 106 GLY A N 1
ATOM 811 C CA . GLY A 1 106 ? -13.719 -8.457 9.912 1.00 80.25 106 GLY A CA 1
ATOM 812 C C . GLY A 1 106 ? -12.522 -9.101 9.205 1.00 80.25 106 GLY A C 1
ATOM 813 O O . GLY A 1 106 ? -11.793 -8.457 8.446 1.00 80.25 106 GLY A O 1
ATOM 814 N N . TRP A 1 107 ? -12.343 -10.406 9.415 1.00 80.88 107 TRP A N 1
ATOM 815 C CA . TRP A 1 107 ? -11.268 -11.185 8.788 1.00 80.88 107 TRP A CA 1
ATOM 816 C C . TRP A 1 107 ? -11.166 -11.032 7.255 1.00 80.88 107 TRP A C 1
ATOM 818 O O . TRP A 1 107 ? -10.052 -10.841 6.764 1.00 80.88 107 TRP A O 1
ATOM 828 N N . PRO A 1 108 ? -12.277 -11.009 6.485 1.00 81.19 108 PRO A N 1
ATOM 829 C CA . PRO A 1 108 ? -12.204 -10.841 5.032 1.00 81.19 108 PRO A CA 1
ATOM 830 C C . PRO A 1 108 ? -11.594 -9.498 4.620 1.00 81.19 108 PRO A C 1
ATOM 832 O O . PRO A 1 108 ? -10.779 -9.436 3.706 1.00 81.19 108 PRO A O 1
ATOM 835 N N . MET A 1 109 ? -11.942 -8.422 5.329 1.00 78.88 109 MET A N 1
ATOM 836 C CA . MET A 1 109 ? -11.435 -7.083 5.032 1.00 78.88 109 MET A CA 1
ATOM 837 C C . MET A 1 109 ? -9.940 -6.972 5.339 1.00 78.88 109 MET A C 1
ATOM 839 O O . MET A 1 109 ? -9.199 -6.358 4.576 1.00 78.88 109 MET A O 1
ATOM 843 N N . LYS A 1 110 ? -9.486 -7.626 6.416 1.00 79.75 110 LYS A N 1
ATOM 844 C CA . LYS A 1 110 ? -8.061 -7.726 6.755 1.00 79.75 110 LYS A CA 1
ATOM 845 C C . LYS A 1 110 ? -7.279 -8.464 5.671 1.00 79.75 110 LYS A C 1
ATOM 847 O O . LYS A 1 110 ? -6.250 -7.965 5.234 1.00 79.75 110 LYS A O 1
ATOM 852 N N . LEU A 1 111 ? -7.794 -9.596 5.187 1.00 83.69 111 LEU A N 1
ATOM 853 C CA . LEU A 1 111 ? -7.164 -10.357 4.104 1.00 83.69 111 LEU A CA 1
ATOM 854 C C . LEU A 1 111 ? -7.036 -9.539 2.816 1.00 83.69 111 LEU A C 1
ATOM 856 O O . LEU A 1 111 ? -5.957 -9.496 2.229 1.00 83.69 111 LEU A O 1
ATOM 860 N N . VAL A 1 112 ? -8.108 -8.858 2.400 1.00 83.88 112 VAL A N 1
ATOM 861 C CA . VAL A 1 112 ? -8.081 -7.994 1.209 1.00 83.88 112 VAL A CA 1
ATOM 862 C C . VAL A 1 112 ? -7.072 -6.857 1.386 1.00 83.88 112 VAL A C 1
ATOM 864 O O . VAL A 1 112 ? -6.287 -6.594 0.479 1.00 83.88 112 VAL A O 1
ATOM 867 N N . ALA A 1 113 ? -7.026 -6.234 2.566 1.00 81.94 113 ALA A N 1
ATOM 868 C CA . ALA A 1 113 ? -6.073 -5.170 2.864 1.00 81.94 113 ALA A CA 1
ATOM 869 C C . ALA A 1 113 ? -4.611 -5.638 2.799 1.00 81.94 113 ALA A C 1
ATOM 871 O O . ALA A 1 113 ? -3.761 -4.955 2.220 1.00 81.94 113 ALA A O 1
ATOM 872 N N . THR A 1 114 ? -4.317 -6.824 3.338 1.00 83.06 114 THR A N 1
ATOM 873 C CA . THR A 1 114 ? -2.985 -7.434 3.248 1.00 83.06 114 THR A CA 1
ATOM 874 C C . THR A 1 114 ? -2.622 -7.761 1.803 1.00 83.06 114 THR A C 1
ATOM 876 O O . THR A 1 114 ? -1.514 -7.455 1.367 1.00 83.06 114 THR A O 1
ATOM 879 N N . LEU A 1 115 ? -3.559 -8.328 1.039 1.00 86.94 115 LEU A N 1
ATOM 880 C CA . LEU A 1 115 ? -3.338 -8.703 -0.355 1.00 86.94 115 LEU A CA 1
ATOM 881 C C . LEU A 1 115 ? -3.084 -7.472 -1.234 1.00 86.94 115 LEU A C 1
ATOM 883 O O . LEU A 1 115 ? -2.145 -7.468 -2.026 1.00 86.94 115 LEU A O 1
ATOM 887 N N . PHE A 1 116 ? -3.848 -6.395 -1.039 1.00 84.81 116 PHE A N 1
ATOM 888 C CA . PHE A 1 116 ? -3.624 -5.129 -1.738 1.00 84.81 116 PHE A CA 1
ATOM 889 C C . PHE A 1 116 ? -2.276 -4.512 -1.383 1.00 84.81 116 PHE A C 1
ATOM 891 O O . PHE A 1 116 ? -1.536 -4.113 -2.277 1.00 84.81 116 PHE A O 1
ATOM 898 N N . THR A 1 117 ? -1.907 -4.508 -0.102 1.00 82.75 117 THR A N 1
ATOM 899 C CA . THR A 1 117 ? -0.586 -4.023 0.319 1.00 82.75 117 THR A CA 1
ATOM 900 C C . THR A 1 117 ? 0.541 -4.824 -0.339 1.00 82.75 117 THR A C 1
ATOM 902 O O . THR A 1 117 ? 1.491 -4.236 -0.851 1.00 82.75 117 THR A O 1
ATOM 905 N N . GLY A 1 118 ? 0.423 -6.154 -0.396 1.00 84.06 118 GLY A N 1
ATOM 906 C CA . GLY A 1 118 ? 1.403 -7.015 -1.061 1.00 84.06 118 GLY A CA 1
ATOM 907 C C . GLY A 1 118 ? 1.535 -6.730 -2.559 1.00 84.06 118 GLY A C 1
ATOM 908 O O . GLY A 1 118 ? 2.648 -6.599 -3.063 1.00 84.06 118 GLY A O 1
ATOM 909 N N . LEU A 1 119 ? 0.409 -6.564 -3.257 1.00 87.06 119 LEU A N 1
ATOM 910 C CA . LEU A 1 119 ? 0.386 -6.226 -4.683 1.00 87.06 119 LEU A CA 1
ATOM 911 C C . LEU A 1 119 ? 1.006 -4.855 -4.970 1.00 87.06 119 LEU A C 1
ATOM 913 O O . LEU A 1 119 ? 1.727 -4.709 -5.953 1.00 87.06 119 LEU A O 1
ATOM 917 N N . VAL A 1 120 ? 0.770 -3.864 -4.106 1.00 85.81 120 VAL A N 1
ATOM 918 C CA . VAL A 1 120 ? 1.403 -2.544 -4.224 1.00 85.81 120 VAL A CA 1
ATOM 919 C C . VAL A 1 120 ? 2.911 -2.632 -4.028 1.00 85.81 120 VAL A C 1
ATOM 921 O O . VAL A 1 120 ? 3.655 -2.029 -4.797 1.00 85.81 120 VAL A O 1
ATOM 924 N N . LEU A 1 121 ? 3.374 -3.368 -3.015 1.00 84.00 121 LEU A N 1
ATOM 925 C CA . LEU A 1 121 ? 4.808 -3.535 -2.770 1.00 84.00 121 LEU A CA 1
ATOM 926 C C . LEU A 1 121 ? 5.487 -4.242 -3.944 1.00 84.00 121 LEU A C 1
ATOM 928 O O . LEU A 1 121 ? 6.562 -3.821 -4.364 1.00 84.00 121 LEU A O 1
ATOM 932 N N . PHE A 1 122 ? 4.838 -5.264 -4.505 1.00 85.50 122 PHE A N 1
ATOM 933 C CA . PHE A 1 122 ? 5.320 -5.954 -5.696 1.00 85.50 122 PHE A CA 1
ATOM 934 C C . PHE A 1 122 ? 5.383 -5.019 -6.911 1.00 85.50 122 PHE A C 1
ATOM 936 O O . PHE A 1 122 ? 6.430 -4.902 -7.540 1.00 85.50 122 PHE A O 1
ATOM 943 N N . ALA A 1 123 ? 4.306 -4.284 -7.200 1.00 84.12 123 ALA A N 1
ATOM 944 C CA . ALA A 1 123 ? 4.277 -3.340 -8.314 1.00 84.12 123 ALA A CA 1
ATOM 945 C C . ALA A 1 123 ? 5.303 -2.205 -8.144 1.00 84.12 123 ALA A C 1
ATOM 947 O O . ALA A 1 123 ? 5.985 -1.837 -9.095 1.00 84.12 123 ALA A O 1
ATOM 948 N N . GLY A 1 124 ? 5.467 -1.683 -6.925 1.00 81.19 124 GLY A N 1
ATOM 949 C CA . GLY A 1 124 ? 6.490 -0.690 -6.605 1.00 81.19 124 GLY A CA 1
ATOM 950 C C . GLY A 1 124 ? 7.909 -1.225 -6.789 1.00 81.19 124 GLY A C 1
ATOM 951 O O . GLY A 1 124 ? 8.756 -0.517 -7.331 1.00 81.19 124 GLY A O 1
ATOM 952 N N . PHE A 1 125 ? 8.163 -2.476 -6.394 1.00 81.69 125 PHE A N 1
ATOM 953 C CA . PHE A 1 125 ? 9.445 -3.144 -6.608 1.00 81.69 125 PHE A CA 1
ATOM 954 C C . PHE A 1 125 ? 9.766 -3.300 -8.099 1.00 81.69 125 PHE A C 1
ATOM 956 O O . PHE A 1 125 ? 10.852 -2.908 -8.517 1.00 81.69 125 PHE A O 1
ATOM 963 N N . GLU A 1 126 ? 8.819 -3.787 -8.904 1.00 82.75 126 GLU A N 1
ATOM 964 C CA . GLU A 1 126 ? 8.987 -3.913 -10.359 1.00 82.75 126 GLU A CA 1
ATOM 965 C C . GLU A 1 126 ? 9.232 -2.550 -11.020 1.00 82.75 126 GLU A C 1
ATOM 967 O O . GLU A 1 126 ? 10.155 -2.403 -11.819 1.00 82.75 126 GLU A O 1
ATOM 972 N N . THR A 1 127 ? 8.488 -1.512 -10.620 1.00 80.56 127 THR A N 1
ATOM 973 C CA . THR A 1 127 ? 8.720 -0.135 -11.079 1.00 80.56 127 THR A CA 1
ATOM 974 C C . THR A 1 127 ? 10.151 0.324 -10.782 1.00 80.56 127 THR A C 1
ATOM 976 O O . THR A 1 127 ? 10.803 0.880 -11.664 1.00 80.56 127 THR A O 1
ATOM 979 N N . GLN A 1 128 ? 10.670 0.100 -9.568 1.00 78.25 128 GLN A N 1
ATOM 980 C CA . GLN A 1 128 ? 12.054 0.469 -9.238 1.00 78.25 128 GLN A CA 1
ATOM 981 C C . GLN A 1 128 ? 13.073 -0.367 -10.016 1.00 78.25 128 GLN A C 1
ATOM 983 O O . GLN A 1 128 ? 14.051 0.182 -10.513 1.00 78.25 128 GLN A O 1
ATOM 988 N N . ASN A 1 129 ? 12.830 -1.668 -10.172 1.00 79.44 129 ASN A N 1
ATOM 989 C CA . ASN A 1 129 ? 13.714 -2.569 -10.903 1.00 79.44 129 ASN A CA 1
ATOM 990 C C . ASN A 1 129 ? 13.865 -2.136 -12.370 1.00 79.44 129 ASN A C 1
ATOM 992 O O . ASN A 1 129 ? 14.976 -1.992 -12.872 1.00 79.44 129 ASN A O 1
ATOM 996 N N . VAL A 1 130 ? 12.751 -1.819 -13.036 1.00 77.31 130 VAL A N 1
ATOM 997 C CA . VAL A 1 130 ? 12.764 -1.335 -14.423 1.00 77.31 130 VAL A CA 1
ATOM 998 C C . VAL A 1 130 ? 13.467 0.020 -14.543 1.00 77.31 130 VAL A C 1
ATOM 1000 O O . VAL A 1 130 ? 14.233 0.214 -15.481 1.00 77.31 130 VAL A O 1
ATOM 1003 N N . ILE A 1 131 ? 13.264 0.950 -13.603 1.00 73.88 131 ILE A N 1
ATOM 1004 C CA . ILE A 1 131 ? 13.936 2.264 -13.633 1.00 73.88 131 ILE A CA 1
ATOM 1005 C C . ILE A 1 131 ? 15.445 2.123 -13.398 1.00 73.88 131 ILE A C 1
ATOM 1007 O O . ILE A 1 131 ? 16.232 2.740 -14.113 1.00 73.88 131 ILE A O 1
ATOM 1011 N N . CYS A 1 132 ? 15.859 1.327 -12.410 1.00 67.56 132 CYS A N 1
ATOM 1012 C CA . CYS A 1 132 ? 17.264 1.177 -12.031 1.00 67.56 132 CYS A CA 1
ATOM 1013 C C . CYS A 1 132 ? 18.071 0.321 -13.016 1.00 67.56 132 CYS A C 1
ATOM 1015 O O . CYS A 1 132 ? 19.271 0.542 -13.160 1.00 67.56 132 CYS A O 1
ATOM 1017 N N . CYS A 1 133 ? 17.440 -0.640 -13.695 1.00 62.78 133 CYS A N 1
ATOM 1018 C CA . CYS A 1 133 ? 18.115 -1.542 -14.631 1.00 62.78 133 CYS A CA 1
ATOM 1019 C C . CYS A 1 133 ? 17.925 -1.165 -16.109 1.00 62.78 133 CYS A C 1
ATOM 1021 O O . CYS A 1 133 ? 18.446 -1.865 -16.979 1.00 62.78 133 CYS A O 1
ATOM 1023 N N . SER A 1 134 ? 17.218 -0.071 -16.422 1.00 54.22 134 SER A N 1
ATOM 1024 C CA . SER A 1 134 ? 17.120 0.424 -17.800 1.00 54.22 134 SER A CA 1
ATOM 1025 C C . SER A 1 134 ? 18.489 0.943 -18.279 1.00 54.22 134 SER A C 1
ATOM 1027 O O . SER A 1 134 ? 19.139 1.699 -17.546 1.00 54.22 134 SER A O 1
ATOM 1029 N N . PRO A 1 135 ? 18.953 0.590 -19.496 1.00 43.84 135 PRO A N 1
ATOM 1030 C CA . PRO A 1 135 ? 20.233 1.058 -20.016 1.00 43.84 135 PRO A CA 1
ATOM 1031 C C . PRO A 1 135 ? 20.171 2.578 -20.224 1.00 43.84 135 PRO A C 1
ATOM 1033 O O . PRO A 1 135 ? 19.586 3.061 -21.189 1.00 43.84 135 PRO A O 1
ATOM 1036 N N . GLY A 1 136 ? 20.735 3.328 -19.274 1.00 50.34 136 GLY A N 1
ATOM 1037 C CA . GLY A 1 136 ? 20.690 4.794 -19.227 1.00 50.34 136 GLY A CA 1
ATOM 1038 C C . GLY A 1 136 ? 20.513 5.397 -17.826 1.00 50.34 136 GLY A C 1
ATOM 1039 O O . GLY A 1 136 ? 20.679 6.604 -17.674 1.00 50.34 136 GLY A O 1
ATOM 1040 N N . GLY A 1 137 ? 20.214 4.592 -16.797 1.00 41.25 137 GLY A N 1
ATOM 1041 C CA . GLY A 1 137 ? 20.146 5.054 -15.407 1.00 41.25 137 GLY A CA 1
ATOM 1042 C C . GLY A 1 137 ? 21.534 5.350 -14.836 1.00 41.25 137 GLY A C 1
ATOM 1043 O O . GLY A 1 137 ? 22.235 4.445 -14.393 1.00 41.25 137 GLY A O 1
ATOM 1044 N N . SER A 1 138 ? 21.950 6.615 -14.863 1.00 40.94 138 SER A N 1
ATOM 1045 C CA . SER A 1 138 ? 23.155 7.083 -14.176 1.00 40.94 138 SER A CA 1
ATOM 1046 C C . SER A 1 138 ? 23.008 6.900 -12.663 1.00 40.94 138 SER A C 1
ATOM 1048 O O . SER A 1 138 ? 22.107 7.481 -12.054 1.00 40.94 138 SER A O 1
ATOM 1050 N N . SER A 1 139 ? 23.901 6.078 -12.108 1.00 41.06 139 SER A N 1
ATOM 1051 C CA . SER A 1 139 ? 24.217 5.937 -10.681 1.00 41.06 139 SER A CA 1
ATOM 1052 C C . SER A 1 139 ? 24.552 7.260 -10.007 1.00 41.06 139 SER A C 1
ATOM 1054 O O . SER A 1 139 ? 25.298 8.034 -10.653 1.00 41.06 139 SER 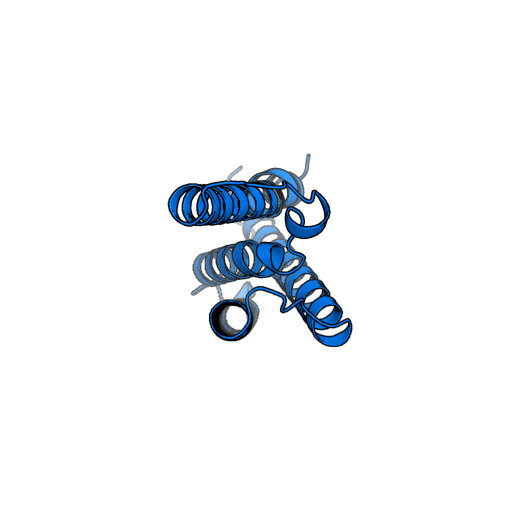A O 1
#